Protein AF-A0A4Q0VW02-F1 (afdb_monomer_lite)

Foldseek 3Di:
DDDDDLVPDPVVPADPCVVLPVDVVRLVVLLVVLVVVLVVLLDAQADDALVSLVVLVVSLVVSCVSLVSSQVSLVRLCVSPVPDPVSVVSNVSSVVSVVSSVSSVVNSVVNVVPPDPVRVVVSVPD

Structure (mmCIF, N/CA/C/O backbone):
data_AF-A0A4Q0VW02-F1
#
_entry.id   AF-A0A4Q0VW02-F1
#
loop_
_atom_site.group_PDB
_atom_site.id
_atom_site.type_symbol
_atom_site.label_atom_id
_atom_site.label_alt_id
_atom_site.label_comp_id
_atom_site.label_asym_id
_atom_site.label_entity_id
_atom_site.label_seq_id
_atom_site.pdbx_PDB_ins_code
_atom_site.Cartn_x
_atom_site.Cartn_y
_atom_site.Cartn_z
_atom_site.occupancy
_atom_site.B_iso_or_equiv
_atom_site.auth_seq_id
_atom_site.auth_comp_id
_atom_site.auth_asym_id
_atom_site.auth_atom_id
_atom_site.pdbx_PDB_model_num
ATOM 1 N N . MET A 1 1 ? -37.483 5.711 22.071 1.00 42.34 1 MET A N 1
ATOM 2 C CA . MET A 1 1 ? -36.949 4.552 21.328 1.00 42.34 1 MET A CA 1
ATOM 3 C C . MET A 1 1 ? -35.506 4.386 21.759 1.00 42.34 1 MET A C 1
ATOM 5 O O . MET A 1 1 ? -34.769 5.361 21.671 1.00 42.34 1 MET A O 1
ATOM 9 N N . SER A 1 2 ? -35.149 3.239 22.339 1.00 46.41 2 SER A N 1
ATOM 10 C CA . SER A 1 2 ? -33.792 3.005 22.844 1.00 46.41 2 SER A CA 1
ATOM 11 C C . SER A 1 2 ? -32.834 2.922 21.657 1.00 46.41 2 SER A C 1
ATOM 13 O O . SER A 1 2 ? -33.072 2.147 20.733 1.00 46.41 2 SER A O 1
ATOM 15 N N . LYS A 1 3 ? -31.814 3.778 21.638 1.00 48.75 3 LYS A N 1
ATOM 16 C CA . LYS A 1 3 ? -30.788 3.804 20.596 1.00 48.75 3 LYS A CA 1
ATOM 17 C C . LYS A 1 3 ? -29.873 2.612 20.880 1.00 48.75 3 LYS A C 1
ATOM 19 O O . LYS A 1 3 ? -29.131 2.659 21.853 1.00 48.75 3 LYS A O 1
ATOM 24 N N . ILE A 1 4 ? -30.004 1.535 20.108 1.00 55.59 4 ILE A N 1
ATOM 25 C CA . ILE A 1 4 ? -29.082 0.395 20.173 1.00 55.59 4 ILE A CA 1
ATOM 26 C C . ILE A 1 4 ? -27.685 0.961 19.896 1.00 55.59 4 ILE A C 1
ATOM 28 O O . ILE A 1 4 ? -27.456 1.546 18.835 1.00 55.59 4 ILE A O 1
ATOM 32 N N . THR A 1 5 ? -26.792 0.897 20.881 1.00 57.00 5 THR A N 1
ATOM 33 C CA . THR A 1 5 ? -25.368 1.167 20.670 1.00 57.00 5 THR A CA 1
ATOM 34 C C . THR A 1 5 ? -24.767 -0.039 19.959 1.00 57.00 5 THR A C 1
ATOM 36 O O . THR A 1 5 ? -25.191 -1.172 20.184 1.00 57.00 5 THR A O 1
ATOM 39 N N . ARG A 1 6 ? -23.821 0.200 19.047 1.00 55.72 6 ARG A N 1
ATOM 40 C CA . ARG A 1 6 ? -23.225 -0.839 18.193 1.00 55.72 6 ARG A CA 1
ATOM 41 C C . ARG A 1 6 ? -22.595 -1.997 18.972 1.00 55.72 6 ARG A C 1
ATOM 43 O O . ARG A 1 6 ? -22.568 -3.107 18.462 1.00 55.72 6 ARG A O 1
ATOM 50 N N . ASP A 1 7 ? -22.242 -1.762 20.233 1.00 55.53 7 ASP A N 1
ATOM 51 C CA . ASP A 1 7 ? -21.803 -2.751 21.227 1.00 55.53 7 ASP A CA 1
ATOM 52 C C . ASP A 1 7 ? -22.803 -3.907 21.458 1.00 55.53 7 ASP A C 1
ATOM 54 O O . ASP A 1 7 ? -22.495 -4.861 22.168 1.00 55.53 7 ASP A O 1
ATOM 58 N N . GLN A 1 8 ? -24.020 -3.817 20.908 1.00 55.94 8 GLN A N 1
ATOM 59 C CA . GLN A 1 8 ? -25.066 -4.839 20.994 1.00 55.94 8 GLN A CA 1
ATOM 60 C C . GLN A 1 8 ? -25.239 -5.670 19.711 1.00 55.94 8 GLN A C 1
ATOM 62 O O . GLN A 1 8 ? -26.116 -6.533 19.679 1.00 55.94 8 GLN A O 1
ATOM 67 N N . VAL A 1 9 ? -24.448 -5.424 18.658 1.00 59.41 9 VAL A N 1
ATOM 68 C CA . VAL A 1 9 ? -24.461 -6.254 17.444 1.00 59.41 9 VAL A CA 1
ATOM 69 C C . VAL A 1 9 ? -23.662 -7.534 17.719 1.00 59.41 9 VAL A C 1
ATOM 71 O O . VAL A 1 9 ? -22.508 -7.441 18.143 1.00 59.41 9 VAL A O 1
ATOM 74 N N . PRO A 1 10 ? -24.240 -8.732 17.519 1.00 61.94 10 PRO A N 1
ATOM 75 C CA . PRO A 1 10 ? -23.502 -9.980 17.659 1.00 61.94 10 PRO A CA 1
ATOM 76 C C . PRO A 1 10 ? -22.281 -9.995 16.735 1.00 61.94 10 PRO A C 1
ATOM 78 O O . PRO A 1 10 ? -22.380 -9.598 15.577 1.00 61.94 10 PRO A O 1
ATOM 81 N N . VAL A 1 11 ? -21.147 -10.512 17.213 1.00 62.34 11 VAL A N 1
ATOM 82 C CA . VAL A 1 11 ? -19.927 -10.680 16.395 1.00 62.34 11 VAL A CA 1
ATOM 83 C C . VAL A 1 11 ? -20.216 -11.524 15.142 1.00 62.34 11 VAL A C 1
ATOM 85 O O . VAL A 1 11 ? -19.643 -11.287 14.087 1.00 62.34 11 VAL A O 1
ATOM 88 N N . GLU A 1 12 ? -21.188 -12.436 15.211 1.00 60.94 12 GLU A N 1
ATOM 89 C CA . GLU A 1 12 ? -21.681 -13.216 14.064 1.00 60.94 12 GLU A CA 1
ATOM 90 C C . GLU A 1 12 ? -22.323 -12.374 12.939 1.00 60.94 12 GLU A C 1
ATOM 92 O O . GLU A 1 12 ? -22.418 -12.846 11.809 1.00 60.94 12 GLU A O 1
ATOM 97 N N . GLU A 1 13 ? -22.765 -11.145 13.221 1.00 60.44 13 GLU A N 1
ATOM 98 C CA . GLU A 1 13 ? -23.297 -10.209 12.218 1.00 60.44 13 GLU A CA 1
ATOM 99 C C . GLU A 1 13 ? -22.240 -9.203 11.723 1.00 60.44 13 GLU A C 1
ATOM 101 O O . GLU A 1 13 ? -22.527 -8.364 10.864 1.00 60.44 13 GLU A O 1
ATOM 106 N N . THR A 1 14 ? -21.009 -9.292 12.239 1.00 68.19 14 THR A N 1
ATOM 107 C CA . THR A 1 14 ? -19.859 -8.496 11.790 1.00 68.19 14 THR A CA 1
ATOM 108 C C . THR A 1 14 ? -19.029 -9.236 10.740 1.00 68.19 14 THR A C 1
ATOM 110 O O . THR A 1 14 ? -19.096 -10.458 10.610 1.00 68.19 14 THR A O 1
ATOM 113 N N . TRP A 1 15 ? -18.272 -8.494 9.929 1.00 74.81 15 TRP A N 1
ATOM 114 C CA . TRP A 1 15 ? -17.431 -9.098 8.897 1.00 74.81 15 TRP A CA 1
ATOM 115 C C . TRP A 1 15 ? -16.234 -9.777 9.566 1.00 74.81 15 TRP A C 1
ATOM 117 O O . TRP A 1 15 ? -15.474 -9.120 10.271 1.00 74.81 15 TRP A O 1
ATOM 127 N N . ASP A 1 16 ? -16.011 -11.067 9.307 1.00 84.62 16 ASP A N 1
ATOM 128 C CA . ASP A 1 16 ? -14.768 -11.712 9.732 1.00 84.62 16 ASP A CA 1
ATOM 129 C C . ASP A 1 16 ? -13.604 -11.214 8.865 1.00 84.62 16 ASP A C 1
ATOM 131 O O . ASP A 1 16 ? -13.416 -11.634 7.719 1.00 84.62 16 ASP A O 1
ATOM 135 N N . LEU A 1 17 ? -12.836 -10.272 9.414 1.00 89.88 17 LEU A N 1
ATOM 136 C CA . LEU A 1 17 ? -11.671 -9.683 8.758 1.00 89.88 17 LEU A CA 1
ATOM 137 C C . LEU A 1 17 ? -10.358 -10.392 9.110 1.00 89.88 17 LEU A C 1
ATOM 139 O O . LEU A 1 17 ? -9.319 -10.025 8.553 1.00 89.88 17 LEU A O 1
ATOM 143 N N . THR A 1 18 ? -10.392 -11.432 9.954 1.00 89.31 18 THR A N 1
ATOM 144 C CA . THR A 1 18 ? -9.201 -12.213 10.325 1.00 89.31 18 THR A CA 1
ATOM 145 C C . THR A 1 18 ? -8.466 -12.844 9.134 1.00 89.31 18 THR A C 1
ATOM 147 O O . THR A 1 18 ? -7.232 -12.893 9.175 1.00 89.31 18 THR A O 1
ATOM 150 N N . PRO A 1 19 ? -9.127 -13.219 8.011 1.00 92.75 19 PRO A N 1
ATOM 151 C CA . PRO A 1 19 ? -8.419 -13.661 6.808 1.00 92.75 19 PRO A CA 1
ATOM 152 C C . PRO A 1 19 ? -7.595 -12.553 6.135 1.00 92.75 19 PRO A C 1
ATOM 154 O O . PRO A 1 19 ? -6.674 -12.846 5.371 1.00 92.75 19 PRO A O 1
ATOM 157 N N . ILE A 1 20 ? -7.922 -11.279 6.384 1.00 94.06 20 ILE A N 1
ATOM 158 C CA . ILE A 1 20 ? -7.185 -10.127 5.856 1.00 94.06 20 ILE A CA 1
ATOM 159 C C . ILE A 1 20 ? -6.086 -9.722 6.835 1.00 94.06 20 ILE A C 1
ATOM 161 O O . ILE A 1 20 ? -4.938 -9.612 6.416 1.00 94.06 20 ILE A O 1
ATOM 165 N N . PHE A 1 21 ? -6.390 -9.533 8.117 1.00 96.38 21 PHE A N 1
ATOM 166 C CA . PHE A 1 21 ? -5.401 -9.337 9.180 1.00 96.38 21 PHE A CA 1
ATOM 167 C C . PHE A 1 21 ? -5.919 -9.940 10.478 1.00 96.38 21 PHE A C 1
ATOM 169 O O . PHE A 1 21 ? -7.067 -9.722 10.838 1.00 96.38 21 PHE A O 1
ATOM 176 N N . GLU A 1 22 ? -5.048 -10.642 11.204 1.00 94.81 22 GLU A N 1
ATOM 177 C CA . GLU A 1 22 ? -5.393 -11.270 12.487 1.00 94.81 22 GLU A CA 1
ATOM 178 C C . GLU A 1 22 ? -5.803 -10.247 13.560 1.00 94.81 22 GLU A C 1
ATOM 180 O O . GLU A 1 22 ? -6.543 -10.588 14.479 1.00 94.81 22 GLU A O 1
ATOM 185 N N . SER A 1 23 ? -5.316 -9.005 13.455 1.00 95.25 23 SER A N 1
ATOM 186 C CA . SER A 1 23 ? -5.660 -7.907 14.358 1.00 95.25 23 SER A CA 1
ATOM 187 C C . SER A 1 23 ? -5.350 -6.531 13.759 1.00 95.25 23 SER A C 1
ATOM 189 O O . SER A 1 23 ? -4.623 -6.412 12.764 1.00 95.25 23 SER A O 1
ATOM 191 N N . ASP A 1 24 ? -5.834 -5.478 14.420 1.00 96.12 24 ASP A N 1
ATOM 192 C CA . ASP A 1 24 ? -5.520 -4.088 14.072 1.00 96.12 24 ASP A CA 1
ATOM 193 C C . ASP A 1 24 ? -4.015 -3.783 14.227 1.00 96.12 24 ASP A C 1
ATOM 195 O O . ASP A 1 24 ? -3.451 -3.013 13.452 1.00 96.12 24 ASP A O 1
ATOM 199 N N . GLU A 1 25 ? -3.300 -4.444 15.146 1.00 97.62 25 GLU A N 1
ATOM 200 C CA . GLU A 1 25 ? -1.838 -4.329 15.258 1.00 97.62 25 GLU A CA 1
ATOM 201 C C . GLU A 1 25 ? -1.101 -4.992 14.087 1.00 97.62 25 GLU A C 1
ATOM 203 O O . GLU A 1 25 ? -0.024 -4.537 13.687 1.00 97.62 25 GLU A O 1
ATOM 208 N N . ALA A 1 26 ? -1.642 -6.083 13.535 1.00 98.12 26 ALA A N 1
ATOM 209 C CA . ALA A 1 26 ? -1.090 -6.699 12.331 1.00 98.12 26 ALA A CA 1
ATOM 210 C C . ALA A 1 26 ? -1.288 -5.783 11.113 1.00 98.12 26 ALA A C 1
ATOM 212 O O . ALA A 1 26 ? -0.365 -5.624 10.306 1.00 98.12 26 ALA A O 1
ATOM 213 N N . TRP A 1 27 ? -2.450 -5.130 11.026 1.00 98.38 27 TRP A N 1
ATOM 214 C CA . TRP A 1 27 ? -2.703 -4.082 10.041 1.00 98.38 27 TRP A CA 1
ATOM 215 C C . TRP A 1 27 ? -1.726 -2.909 10.200 1.00 98.38 27 TRP A C 1
ATOM 217 O O . TRP A 1 27 ? -1.112 -2.495 9.217 1.00 98.38 27 TRP A O 1
ATOM 227 N N . GLU A 1 28 ? -1.497 -2.433 11.427 1.00 98.38 28 GLU A N 1
ATOM 228 C CA . GLU A 1 28 ? -0.593 -1.311 11.716 1.00 98.38 28 GLU A CA 1
ATOM 229 C C . GLU A 1 28 ? 0.836 -1.584 11.237 1.00 98.38 28 GLU A C 1
ATOM 231 O O . GLU A 1 28 ? 1.461 -0.749 10.581 1.00 98.38 28 GLU A O 1
ATOM 236 N N . LYS A 1 29 ? 1.350 -2.790 11.501 1.00 98.44 29 LYS A N 1
ATOM 237 C CA . LYS A 1 29 ? 2.671 -3.212 11.013 1.00 98.44 29 LYS A CA 1
ATOM 238 C C . LYS A 1 29 ? 2.739 -3.197 9.489 1.00 98.44 29 LYS A C 1
ATOM 240 O O . LYS A 1 29 ? 3.746 -2.761 8.932 1.00 98.44 29 LYS A O 1
ATOM 245 N N . SER A 1 30 ? 1.683 -3.659 8.817 1.00 98.19 30 SER A N 1
ATOM 246 C CA . SER A 1 30 ? 1.617 -3.631 7.356 1.00 98.19 30 SER A CA 1
ATOM 247 C C . SER A 1 30 ? 1.555 -2.205 6.818 1.00 98.19 30 SER A C 1
ATOM 249 O O . SER A 1 30 ? 2.257 -1.907 5.855 1.00 98.19 30 SER A O 1
ATOM 251 N N . TYR A 1 31 ? 0.779 -1.321 7.448 1.00 98.62 31 TYR A N 1
ATOM 252 C CA . TYR A 1 31 ? 0.730 0.091 7.084 1.00 98.62 31 TYR A CA 1
ATOM 253 C C . TYR A 1 31 ? 2.118 0.734 7.173 1.00 98.62 31 TYR A C 1
ATOM 255 O O . TYR A 1 31 ? 2.566 1.336 6.202 1.00 98.62 31 TYR A O 1
ATOM 263 N N . LEU A 1 32 ? 2.816 0.579 8.303 1.00 98.56 32 LEU A N 1
ATOM 264 C CA . LEU A 1 32 ? 4.127 1.203 8.518 1.00 98.56 32 LEU A CA 1
ATOM 265 C C . LEU A 1 32 ? 5.189 0.660 7.553 1.00 98.56 32 LEU A C 1
ATOM 267 O O . LEU A 1 32 ? 6.028 1.414 7.064 1.00 98.56 32 LEU A O 1
ATOM 271 N N . ALA A 1 33 ? 5.142 -0.641 7.251 1.00 98.38 33 ALA A N 1
ATOM 272 C CA . ALA A 1 33 ? 6.024 -1.243 6.258 1.00 98.38 33 ALA A CA 1
ATOM 273 C C . ALA A 1 33 ? 5.771 -0.668 4.855 1.00 98.38 33 ALA A C 1
ATOM 275 O O . ALA A 1 33 ? 6.722 -0.272 4.186 1.00 98.38 33 ALA A O 1
ATOM 276 N N . LEU A 1 34 ? 4.503 -0.565 4.443 1.00 98.44 34 LEU A N 1
ATOM 277 C CA . LEU A 1 34 ? 4.130 -0.012 3.138 1.00 98.44 34 LEU A CA 1
ATOM 278 C C . LEU A 1 34 ? 4.429 1.479 3.034 1.00 98.44 34 LEU A C 1
ATOM 280 O O . LEU A 1 34 ? 4.821 1.952 1.975 1.00 98.44 34 LEU A O 1
ATOM 284 N N . GLU A 1 35 ? 4.253 2.225 4.119 1.00 98.00 35 GLU A N 1
ATOM 285 C CA . GLU A 1 35 ? 4.601 3.638 4.165 1.00 98.00 35 GLU A CA 1
ATOM 286 C C . GLU A 1 35 ? 6.088 3.850 3.871 1.00 98.00 35 GLU A C 1
ATOM 288 O O . GLU A 1 35 ? 6.428 4.679 3.026 1.00 98.00 35 GLU A O 1
ATOM 293 N N . LYS A 1 36 ? 6.952 3.059 4.513 1.00 97.88 36 LYS A N 1
ATOM 294 C CA . LYS A 1 36 ? 8.394 3.092 4.279 1.00 97.88 36 LYS A CA 1
ATOM 295 C C . LYS A 1 36 ? 8.761 2.620 2.868 1.00 97.88 36 LYS A C 1
ATOM 297 O O . LYS A 1 36 ? 9.556 3.270 2.199 1.00 97.88 36 LYS A O 1
ATOM 302 N N . GLU A 1 37 ? 8.177 1.516 2.406 1.00 97.31 37 GLU A N 1
ATOM 303 C CA . GLU A 1 37 ? 8.415 0.984 1.057 1.00 97.31 37 GLU A CA 1
ATOM 304 C C . GLU A 1 37 ? 8.041 2.013 -0.020 1.00 97.31 37 GLU A C 1
ATOM 306 O O . GLU A 1 37 ? 8.800 2.244 -0.955 1.00 97.31 37 GLU A O 1
ATOM 311 N N . LEU A 1 38 ? 6.903 2.697 0.130 1.00 97.12 38 LEU A N 1
ATOM 312 C CA . LEU A 1 38 ? 6.476 3.740 -0.802 1.00 97.12 38 LEU A CA 1
ATOM 313 C C . LEU A 1 38 ? 7.431 4.936 -0.831 1.00 97.12 38 LEU A C 1
ATOM 315 O O . LEU A 1 38 ? 7.650 5.487 -1.905 1.00 97.12 38 LEU A O 1
ATOM 319 N N . GLU A 1 39 ? 8.002 5.322 0.310 1.00 95.75 39 GLU A N 1
ATOM 320 C CA . GLU A 1 39 ? 9.017 6.381 0.377 1.00 95.75 39 GLU A CA 1
ATOM 321 C C . GLU A 1 39 ? 10.308 5.972 -0.341 1.00 95.75 39 GLU A C 1
ATOM 323 O O . GLU A 1 39 ? 10.878 6.761 -1.092 1.00 95.75 39 GLU A O 1
ATOM 328 N N . GLU A 1 40 ? 10.744 4.722 -0.177 1.00 94.56 40 GLU A N 1
ATOM 329 C CA . GLU A 1 40 ? 11.917 4.184 -0.876 1.00 94.56 40 GLU A CA 1
ATOM 330 C C . GLU A 1 40 ? 11.682 4.073 -2.392 1.00 94.56 40 GLU A C 1
ATOM 332 O O . GLU A 1 40 ? 12.602 4.277 -3.185 1.00 94.56 40 GLU A O 1
ATOM 337 N N . LEU A 1 41 ? 10.444 3.802 -2.813 1.00 94.38 41 LEU A N 1
ATOM 338 C CA . LEU A 1 41 ? 10.046 3.675 -4.217 1.00 94.38 41 LEU A CA 1
ATOM 339 C C . LEU A 1 41 ? 9.672 5.005 -4.895 1.00 94.38 41 LEU A C 1
ATOM 341 O O . LEU A 1 41 ? 9.450 5.020 -6.109 1.00 94.38 41 LEU A O 1
ATOM 345 N N . GLU A 1 42 ? 9.615 6.124 -4.167 1.00 92.62 42 GLU A N 1
ATOM 346 C CA . GLU A 1 42 ? 9.298 7.450 -4.721 1.00 92.62 42 GLU A CA 1
ATOM 347 C C . GLU A 1 42 ? 10.519 8.083 -5.417 1.00 92.62 42 GLU A C 1
ATOM 349 O O . GLU A 1 42 ? 11.005 9.155 -5.065 1.00 92.62 42 GLU A O 1
ATOM 354 N N . HIS A 1 43 ? 11.028 7.405 -6.443 1.00 90.25 43 HIS A N 1
ATOM 355 C CA . HIS A 1 43 ? 12.131 7.867 -7.281 1.00 90.25 43 HIS A CA 1
ATOM 356 C C . HIS A 1 43 ? 11.859 7.578 -8.762 1.00 90.25 43 HIS A C 1
ATOM 358 O O . HIS A 1 43 ? 10.907 6.879 -9.125 1.00 90.25 43 HIS A O 1
ATOM 364 N N . GLU A 1 44 ? 12.672 8.166 -9.638 1.00 88.94 44 GLU A N 1
ATOM 365 C CA . GLU A 1 44 ? 12.605 7.904 -11.075 1.00 88.94 44 GLU A CA 1
ATOM 366 C C . GLU A 1 44 ? 13.032 6.461 -11.378 1.00 88.94 44 GLU A C 1
ATOM 368 O O . GLU A 1 44 ? 14.096 6.016 -10.952 1.00 88.94 44 GLU A O 1
ATOM 373 N N . VAL A 1 45 ? 12.208 5.732 -12.134 1.00 92.81 45 VAL A N 1
ATOM 374 C CA . VAL A 1 45 ? 12.464 4.333 -12.496 1.00 92.81 45 VAL A CA 1
ATOM 375 C C . VAL A 1 45 ? 13.174 4.276 -13.849 1.00 92.81 45 VAL A C 1
ATOM 377 O O . VAL A 1 45 ? 12.679 4.807 -14.842 1.00 92.81 45 VAL A O 1
ATOM 380 N N . VAL A 1 46 ? 14.318 3.592 -13.909 1.00 89.75 46 VAL A N 1
ATOM 381 C CA . VAL A 1 46 ? 15.113 3.430 -15.137 1.00 89.75 46 VAL A CA 1
ATOM 382 C C . VAL A 1 46 ? 15.076 1.972 -15.584 1.00 89.75 46 VAL A C 1
ATOM 384 O O . VAL A 1 46 ? 15.489 1.084 -14.847 1.00 89.75 46 VAL A O 1
ATOM 387 N N . LEU A 1 47 ? 14.608 1.724 -16.811 1.00 92.44 47 LEU A N 1
ATOM 388 C CA . LEU A 1 47 ? 14.462 0.378 -17.376 1.00 92.44 47 LEU A CA 1
ATOM 389 C C . LEU A 1 47 ? 15.361 0.220 -18.605 1.00 92.44 47 LEU A C 1
ATOM 391 O O . LEU A 1 47 ? 15.080 0.758 -19.679 1.00 92.44 47 LEU A O 1
ATOM 395 N N . SER A 1 48 ? 16.459 -0.521 -18.465 1.00 88.31 48 SER A N 1
ATOM 396 C CA . SER A 1 48 ? 17.478 -0.656 -19.514 1.00 88.31 48 SER A CA 1
ATOM 397 C C . SER A 1 48 ? 17.469 -2.027 -20.199 1.00 88.31 48 SER A C 1
ATOM 399 O O . SER A 1 48 ? 17.830 -2.126 -21.384 1.00 88.31 48 SER A O 1
ATOM 401 N N . SER A 1 49 ? 16.993 -3.051 -19.485 1.00 89.00 49 SER A N 1
ATOM 402 C CA . SER A 1 49 ? 17.042 -4.467 -19.857 1.00 89.00 49 SER A CA 1
ATOM 403 C C . SER A 1 49 ? 15.690 -5.186 -19.676 1.00 89.00 49 SER A C 1
ATOM 405 O O . SER A 1 49 ? 14.740 -4.626 -19.132 1.00 89.00 49 SER A O 1
ATOM 407 N N . ALA A 1 50 ? 15.586 -6.436 -20.147 1.00 89.31 50 ALA A N 1
ATOM 408 C CA . ALA A 1 50 ? 14.398 -7.273 -19.940 1.00 89.31 50 ALA A CA 1
ATOM 409 C C . ALA A 1 50 ? 14.186 -7.622 -18.459 1.00 89.31 50 ALA A C 1
ATOM 411 O O . ALA A 1 50 ? 13.048 -7.669 -17.992 1.0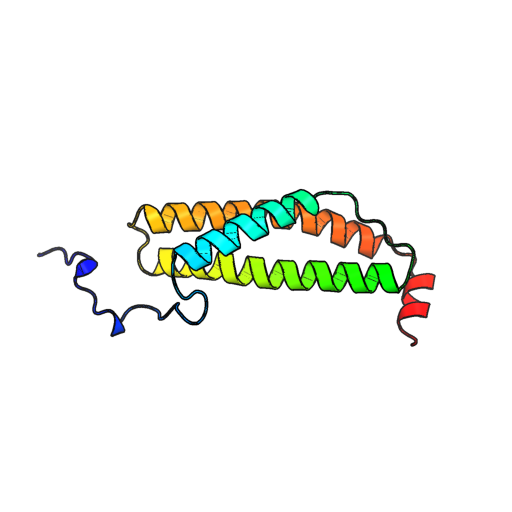0 89.31 50 ALA A O 1
ATOM 412 N N . SER A 1 51 ? 15.281 -7.862 -17.727 1.00 91.00 51 SER A N 1
ATOM 413 C CA . SER A 1 51 ? 15.233 -8.168 -16.299 1.00 91.00 51 SER A CA 1
ATOM 414 C C . SER A 1 51 ? 14.743 -6.973 -15.493 1.00 91.00 51 SER A C 1
ATOM 416 O O . SER A 1 51 ? 13.881 -7.169 -14.646 1.00 91.00 51 SER A O 1
ATOM 418 N N . ASP A 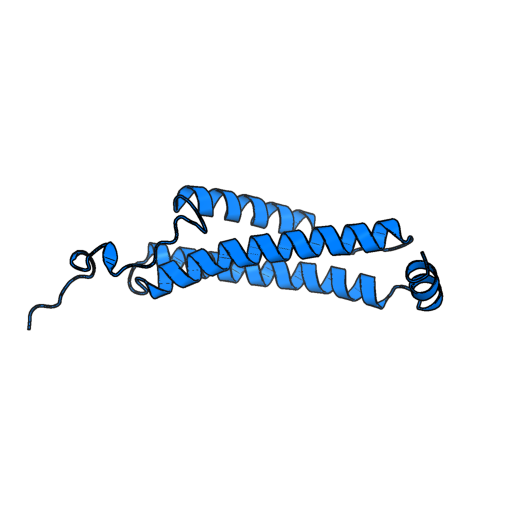1 52 ? 15.188 -5.753 -15.820 1.00 92.44 52 ASP A N 1
ATOM 419 C CA . ASP A 1 52 ? 14.746 -4.532 -15.126 1.00 92.44 52 ASP A CA 1
ATOM 420 C C . ASP A 1 52 ? 13.229 -4.354 -15.273 1.00 92.44 52 ASP A C 1
ATOM 422 O O . ASP A 1 52 ? 12.527 -4.053 -14.312 1.00 92.44 52 ASP A O 1
ATOM 426 N N . VAL A 1 53 ? 12.702 -4.577 -16.485 1.00 92.25 53 VAL A N 1
ATOM 427 C CA . VAL A 1 53 ? 11.262 -4.479 -16.767 1.00 92.25 53 VAL A CA 1
ATOM 428 C C . VAL A 1 53 ? 10.477 -5.519 -15.970 1.00 92.25 53 VAL A C 1
ATOM 430 O O . VAL A 1 53 ? 9.453 -5.192 -15.372 1.00 92.25 53 VAL A O 1
ATOM 433 N N . LEU A 1 54 ? 10.941 -6.770 -15.955 1.00 92.19 54 LEU A N 1
ATOM 434 C CA . LEU A 1 54 ? 10.277 -7.844 -15.221 1.00 92.19 54 LEU A CA 1
ATOM 435 C C . LEU A 1 54 ? 10.289 -7.590 -13.709 1.00 92.19 54 LEU A C 1
ATOM 437 O O . LEU A 1 54 ? 9.276 -7.808 -13.047 1.00 92.19 54 LEU A O 1
ATOM 441 N N . GLU A 1 55 ? 11.419 -7.140 -13.171 1.00 93.00 55 GLU A N 1
ATOM 442 C CA . GLU A 1 55 ? 11.561 -6.795 -11.759 1.00 93.00 55 GLU A CA 1
ATOM 443 C C . GLU A 1 55 ? 10.650 -5.626 -11.387 1.00 93.00 55 GLU A C 1
ATOM 445 O O . GLU A 1 55 ? 9.870 -5.751 -10.449 1.00 93.00 55 GLU A O 1
ATOM 450 N N . ALA A 1 56 ? 10.639 -4.552 -12.180 1.00 93.38 56 ALA A N 1
ATOM 451 C CA . ALA A 1 56 ? 9.763 -3.411 -11.941 1.00 93.38 56 ALA A CA 1
ATOM 452 C C . ALA A 1 56 ? 8.275 -3.803 -11.940 1.00 93.38 56 ALA A C 1
ATOM 454 O O . ALA A 1 56 ? 7.525 -3.373 -11.066 1.00 93.38 56 ALA A O 1
ATOM 455 N N . ILE A 1 57 ? 7.840 -4.658 -12.875 1.00 93.06 57 ILE A N 1
ATOM 456 C CA . ILE A 1 57 ? 6.457 -5.162 -12.897 1.00 93.06 57 ILE A CA 1
ATOM 457 C C . ILE A 1 57 ? 6.155 -5.973 -11.635 1.00 93.06 57 ILE A C 1
ATOM 459 O O . ILE A 1 57 ? 5.113 -5.762 -11.024 1.00 93.06 57 ILE A O 1
ATOM 463 N N . ARG A 1 58 ? 7.052 -6.878 -11.229 1.00 94.94 58 ARG A N 1
ATOM 464 C CA . ARG A 1 58 ? 6.857 -7.721 -10.039 1.00 94.94 58 ARG A CA 1
ATOM 465 C C . ARG A 1 58 ? 6.796 -6.902 -8.756 1.00 94.94 58 ARG A C 1
ATOM 467 O O . ARG A 1 58 ? 5.892 -7.115 -7.955 1.00 94.94 58 ARG A O 1
ATOM 474 N N . THR A 1 59 ? 7.726 -5.967 -8.582 1.00 94.06 59 THR A N 1
ATOM 475 C CA . THR A 1 59 ? 7.756 -5.059 -7.430 1.00 94.06 59 THR A CA 1
ATOM 476 C C . THR A 1 59 ? 6.465 -4.257 -7.357 1.00 94.06 59 THR A C 1
ATOM 478 O O . THR A 1 59 ? 5.811 -4.221 -6.317 1.00 94.06 59 THR A O 1
ATOM 481 N N . PHE A 1 60 ? 6.042 -3.674 -8.479 1.00 94.75 60 PHE A N 1
ATOM 482 C CA . PHE A 1 60 ? 4.834 -2.864 -8.510 1.00 94.75 60 PHE A CA 1
ATOM 483 C C . PHE A 1 60 ? 3.552 -3.684 -8.289 1.00 94.75 60 PHE A C 1
ATOM 485 O O . PHE A 1 60 ? 2.663 -3.238 -7.568 1.00 94.75 60 PHE A O 1
ATOM 492 N N . ASP A 1 61 ? 3.455 -4.890 -8.852 1.00 95.44 61 ASP A N 1
ATOM 493 C CA . ASP A 1 61 ? 2.312 -5.787 -8.643 1.00 95.44 61 ASP A CA 1
ATOM 494 C C . ASP A 1 61 ? 2.194 -6.212 -7.172 1.00 95.44 61 ASP A C 1
ATOM 496 O O . ASP A 1 61 ? 1.134 -6.080 -6.556 1.00 95.44 61 ASP A O 1
ATOM 500 N N . GLN A 1 62 ? 3.311 -6.616 -6.560 1.00 96.56 62 GLN A N 1
ATOM 501 C CA . GLN A 1 62 ? 3.347 -6.995 -5.149 1.00 96.56 62 GLN A CA 1
ATOM 502 C C . GLN A 1 62 ? 2.975 -5.826 -4.224 1.00 96.56 62 GLN A C 1
ATOM 504 O O . GLN A 1 62 ? 2.210 -6.012 -3.270 1.00 96.56 62 GLN A O 1
ATOM 509 N N . LEU A 1 63 ? 3.462 -4.619 -4.528 1.00 96.75 63 LEU A N 1
ATOM 510 C CA . LEU A 1 63 ? 3.089 -3.394 -3.825 1.00 96.75 63 LEU A CA 1
ATOM 511 C C . LEU A 1 63 ? 1.574 -3.149 -3.906 1.00 96.75 63 LEU A C 1
ATOM 513 O O . LEU A 1 63 ? 0.933 -2.906 -2.882 1.00 96.75 63 LEU A O 1
ATOM 517 N N . LEU A 1 64 ? 0.975 -3.248 -5.100 1.00 96.44 64 LEU A N 1
ATOM 518 C CA . LEU A 1 64 ? -0.465 -3.042 -5.288 1.00 96.44 64 LEU A CA 1
ATOM 519 C C . LEU A 1 64 ? -1.311 -4.064 -4.524 1.00 96.44 64 LEU A C 1
ATOM 521 O O . LEU A 1 64 ? -2.329 -3.685 -3.938 1.00 96.44 64 LEU A O 1
ATOM 525 N N . VAL A 1 65 ? -0.893 -5.332 -4.491 1.00 97.19 65 VAL A N 1
ATOM 526 C CA . VAL A 1 65 ? -1.554 -6.377 -3.693 1.00 97.19 65 VAL A CA 1
ATOM 527 C C . VAL A 1 65 ? -1.549 -6.001 -2.211 1.00 97.19 65 VAL A C 1
ATOM 529 O O . VAL A 1 65 ? -2.597 -6.035 -1.559 1.00 97.19 65 VAL A O 1
ATOM 532 N N . ASN A 1 66 ? -0.397 -5.587 -1.683 1.00 97.81 66 ASN A N 1
ATOM 533 C CA . ASN A 1 66 ? -0.256 -5.247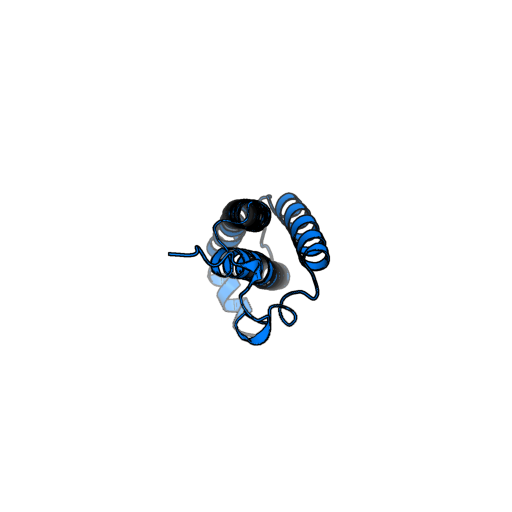 -0.270 1.00 97.81 66 ASN A CA 1
ATOM 534 C C . ASN A 1 66 ? -1.050 -3.982 0.097 1.00 97.81 66 ASN A C 1
ATOM 536 O O . ASN A 1 66 ? -1.816 -3.996 1.060 1.00 97.81 66 ASN A O 1
ATOM 540 N N . VAL A 1 67 ? -0.954 -2.915 -0.704 1.00 98.25 67 VAL A N 1
ATOM 541 C CA . VAL A 1 67 ? -1.748 -1.689 -0.505 1.00 98.25 67 VAL A CA 1
ATOM 542 C C . VAL A 1 67 ? -3.244 -1.980 -0.613 1.00 98.25 67 VAL A C 1
ATOM 544 O O . VAL A 1 67 ? -4.028 -1.447 0.175 1.00 98.25 67 VAL A O 1
ATOM 547 N N . GLY A 1 68 ? -3.652 -2.839 -1.551 1.00 97.62 68 GLY A N 1
ATOM 548 C CA . GLY A 1 68 ? -5.035 -3.279 -1.712 1.00 97.62 68 GLY A CA 1
ATOM 549 C C . GLY A 1 68 ? -5.564 -3.988 -0.468 1.00 97.62 68 GLY A C 1
ATOM 550 O O . GLY A 1 68 ? -6.625 -3.619 0.039 1.00 97.62 68 GLY A O 1
ATOM 551 N N . ARG A 1 69 ? -4.801 -4.945 0.072 1.00 97.75 69 ARG A N 1
ATOM 552 C CA . ARG A 1 69 ? -5.123 -5.666 1.315 1.00 97.75 69 ARG A CA 1
ATOM 553 C C . ARG A 1 69 ? -5.267 -4.708 2.505 1.00 97.75 69 ARG A C 1
ATOM 555 O O . ARG A 1 69 ? -6.306 -4.707 3.163 1.00 97.75 69 ARG A O 1
ATOM 562 N N . THR A 1 70 ? -4.274 -3.846 2.730 1.00 98.25 70 THR A N 1
ATOM 563 C CA . THR A 1 70 ? -4.246 -2.866 3.834 1.00 98.25 70 THR A CA 1
ATOM 564 C C . THR A 1 70 ? -5.367 -1.838 3.724 1.00 98.25 70 THR A C 1
ATOM 566 O O . THR A 1 70 ? -6.033 -1.535 4.714 1.00 98.25 70 THR A O 1
ATOM 569 N N . SER A 1 71 ? -5.650 -1.347 2.518 1.00 97.88 71 SER A N 1
ATOM 570 C CA . SER A 1 71 ? -6.735 -0.384 2.302 1.00 97.88 71 SER A CA 1
ATOM 571 C C . SER A 1 71 ? -8.118 -1.014 2.470 1.00 97.88 71 SER A C 1
ATOM 573 O O . SER A 1 71 ? -9.016 -0.378 3.018 1.00 97.88 71 SER A O 1
ATOM 575 N N . SER A 1 72 ? -8.295 -2.259 2.017 1.00 96.25 72 SER A N 1
ATOM 576 C CA . SER A 1 72 ? -9.581 -2.961 2.109 1.00 96.25 72 SER A CA 1
ATOM 577 C C . SER A 1 72 ? -9.964 -3.237 3.558 1.00 96.25 72 SER A C 1
ATOM 57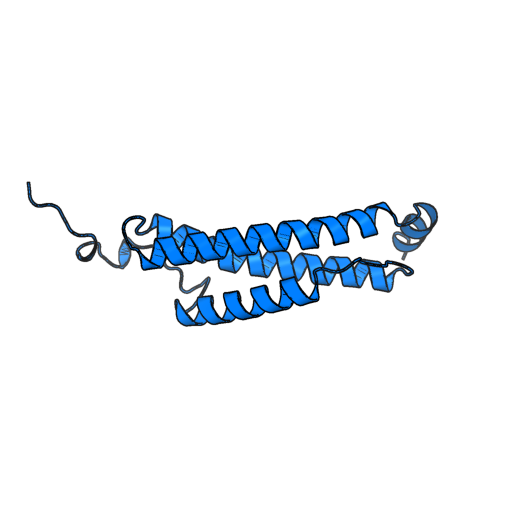9 O O . SER A 1 72 ? -11.103 -2.987 3.934 1.00 96.25 72 SER A O 1
ATOM 581 N N . TYR A 1 73 ? -9.009 -3.661 4.393 1.00 97.25 73 TYR A N 1
ATOM 582 C CA . TYR A 1 73 ? -9.245 -3.849 5.828 1.00 97.25 73 TYR A CA 1
ATOM 583 C C . TYR A 1 73 ? -9.782 -2.571 6.494 1.00 97.25 73 TYR A C 1
ATOM 585 O O . TYR A 1 73 ? -10.812 -2.603 7.164 1.00 97.25 73 TYR A O 1
ATOM 593 N N . ALA A 1 74 ? -9.151 -1.422 6.225 1.00 97.25 74 ALA A N 1
ATOM 594 C CA . ALA A 1 74 ? -9.590 -0.128 6.750 1.00 97.25 74 ALA A CA 1
ATOM 595 C C . ALA A 1 74 ? -10.966 0.308 6.255 1.00 97.25 74 ALA A C 1
ATOM 597 O O . ALA A 1 74 ? -11.771 0.820 7.034 1.00 97.25 74 ALA A O 1
ATOM 598 N N . LEU A 1 75 ? -11.266 0.056 4.982 1.00 96.19 75 LEU A N 1
ATOM 599 C CA . LEU A 1 75 ? -12.589 0.316 4.432 1.00 96.19 75 LEU A CA 1
ATOM 600 C C . LEU A 1 75 ? -13.665 -0.550 5.100 1.00 96.19 75 LEU A C 1
ATOM 602 O O . LEU A 1 75 ? -14.746 -0.043 5.402 1.00 96.19 75 LEU A O 1
ATOM 606 N N . TYR A 1 76 ? -13.386 -1.833 5.336 1.00 94.56 76 TYR A N 1
ATOM 607 C CA . TYR A 1 76 ? -14.348 -2.739 5.959 1.00 94.56 76 TYR A CA 1
ATOM 608 C C . TYR A 1 76 ? -14.579 -2.411 7.429 1.00 94.56 76 TYR A C 1
ATOM 610 O O . TYR A 1 76 ? -15.735 -2.333 7.827 1.00 94.56 76 TYR A O 1
ATOM 618 N N . LYS A 1 77 ? -13.533 -2.092 8.201 1.00 93.75 77 LYS A N 1
ATOM 619 C CA . LYS A 1 77 ? -13.686 -1.595 9.578 1.00 93.75 77 LYS A CA 1
ATOM 620 C C . LYS A 1 77 ? -14.517 -0.312 9.639 1.00 93.75 77 LYS A C 1
ATOM 622 O O . LYS A 1 77 ? -15.448 -0.208 10.429 1.00 93.75 77 LYS A O 1
ATOM 627 N N . PHE A 1 78 ? -14.269 0.641 8.743 1.00 94.50 78 PHE A N 1
ATOM 628 C CA . PHE A 1 78 ? -15.106 1.841 8.651 1.00 94.50 78 PHE A CA 1
ATOM 629 C C . PHE A 1 78 ? -16.552 1.540 8.225 1.00 94.50 78 PHE A C 1
ATOM 631 O O . PHE A 1 78 ? -17.483 2.189 8.691 1.00 94.50 78 PHE A O 1
ATOM 638 N N . SER A 1 79 ? -16.768 0.556 7.353 1.00 91.94 79 SER A N 1
ATOM 639 C CA . SER A 1 79 ? -18.120 0.142 6.954 1.00 91.94 79 SER A CA 1
ATOM 640 C C . SER A 1 79 ? -18.854 -0.576 8.094 1.00 91.94 79 SER A C 1
ATOM 642 O O . SER A 1 79 ? -20.061 -0.396 8.265 1.00 91.94 79 SER A O 1
ATOM 644 N N . GLU A 1 80 ? -18.115 -1.344 8.897 1.00 89.19 80 GLU A N 1
ATOM 645 C CA . GLU A 1 80 ? -18.583 -2.011 10.110 1.00 89.19 80 GLU A CA 1
ATOM 646 C C . GLU A 1 80 ? -18.991 -1.014 11.186 1.00 89.19 80 GLU A C 1
ATOM 648 O O . GLU A 1 80 ? -20.046 -1.229 11.772 1.00 89.19 80 GLU A O 1
ATOM 653 N N . ASP A 1 81 ? -18.220 0.059 11.418 1.00 89.06 81 ASP A N 1
ATOM 654 C CA . ASP A 1 81 ? -18.631 1.224 12.208 1.00 89.06 81 ASP A CA 1
ATOM 655 C C . ASP A 1 81 ? -17.956 2.534 11.797 1.00 89.06 81 ASP A C 1
ATOM 657 O O . ASP A 1 81 ? -16.851 2.855 12.232 1.00 89.06 81 ASP A O 1
ATOM 661 N N . GLY A 1 82 ? -18.677 3.347 11.024 1.00 89.62 82 GLY A N 1
ATOM 662 C CA . GLY A 1 82 ? -18.202 4.659 10.590 1.00 89.62 82 GLY A CA 1
ATOM 663 C C . GLY A 1 82 ? -18.308 5.761 11.646 1.00 89.62 82 GLY A C 1
ATOM 664 O O . GLY A 1 82 ? -17.857 6.876 11.389 1.00 89.62 82 GLY A O 1
ATOM 665 N N . THR A 1 83 ? -18.917 5.497 12.808 1.00 91.81 83 THR A N 1
ATOM 666 C CA . THR A 1 83 ? -18.960 6.443 13.938 1.00 91.81 83 THR A CA 1
ATOM 667 C C . THR A 1 83 ? -17.802 6.256 14.917 1.00 91.81 83 THR A C 1
ATOM 669 O O . THR A 1 83 ? -17.564 7.140 15.738 1.00 91.81 83 THR A O 1
ATOM 672 N N . ASP A 1 84 ? -17.058 5.156 14.786 1.00 93.19 84 ASP A N 1
ATOM 673 C CA . ASP A 1 84 ? -15.858 4.877 15.565 1.00 93.19 84 ASP A CA 1
ATOM 674 C C . ASP A 1 84 ? -14.663 5.707 15.055 1.00 93.19 84 ASP A C 1
ATOM 676 O O . ASP A 1 84 ? -14.287 5.673 13.877 1.00 93.19 84 ASP A O 1
ATOM 680 N N . THR A 1 85 ? -14.053 6.474 15.961 1.00 96.06 85 THR A N 1
ATOM 681 C CA . THR A 1 85 ? -12.928 7.371 15.656 1.00 96.06 85 THR A CA 1
ATOM 682 C C . THR A 1 85 ? -11.666 6.618 15.216 1.00 96.06 85 THR A C 1
ATOM 684 O O . THR A 1 85 ? -10.898 7.123 14.391 1.00 96.06 85 THR A O 1
ATOM 687 N N . SER A 1 86 ? -11.434 5.412 15.736 1.00 95.81 86 SER A N 1
ATOM 688 C CA . SER A 1 86 ? -10.296 4.566 15.359 1.00 95.81 86 SER A CA 1
ATOM 689 C C . SER A 1 86 ? -10.464 4.077 13.922 1.00 95.81 86 SER A C 1
ATOM 691 O O . SER A 1 86 ? -9.549 4.239 13.114 1.00 95.81 86 SER A O 1
ATOM 693 N N . ASN A 1 87 ? -11.660 3.608 13.555 1.00 95.31 87 ASN A N 1
ATOM 694 C CA . ASN A 1 87 ? -11.984 3.197 12.186 1.00 95.31 87 ASN A CA 1
ATOM 695 C C . ASN A 1 87 ? -11.873 4.364 11.191 1.00 95.31 87 ASN A C 1
ATOM 697 O O . ASN A 1 87 ? -11.322 4.205 10.099 1.00 95.31 87 ASN A O 1
ATOM 701 N N . GLN A 1 88 ? -12.342 5.559 11.571 1.00 97.75 88 GLN A N 1
ATOM 702 C CA . GLN A 1 88 ? -12.167 6.785 10.780 1.00 97.75 88 GLN A CA 1
ATOM 703 C C . GLN A 1 88 ? -10.688 7.120 10.556 1.00 97.75 88 GLN A C 1
ATOM 705 O O . GLN A 1 88 ? -10.277 7.422 9.433 1.00 97.75 88 GLN A O 1
ATOM 710 N N . THR A 1 89 ? -9.876 7.034 11.613 1.00 98.19 89 THR A N 1
ATOM 711 C CA . THR A 1 89 ? -8.428 7.274 11.541 1.00 98.19 89 THR A CA 1
ATOM 712 C C . THR A 1 89 ? -7.759 6.265 10.612 1.00 98.19 89 THR A C 1
ATOM 714 O O . THR A 1 89 ? -6.952 6.640 9.758 1.00 98.19 89 THR A O 1
ATOM 717 N N . MET A 1 90 ? -8.129 4.991 10.730 1.00 98.12 90 MET A N 1
ATOM 718 C CA . MET A 1 90 ? -7.591 3.912 9.911 1.00 98.12 90 MET A CA 1
ATOM 719 C C . MET A 1 90 ? -7.909 4.108 8.426 1.00 98.12 90 MET A C 1
ATOM 721 O O . MET A 1 90 ? -7.024 3.983 7.576 1.00 98.12 90 MET A O 1
ATOM 725 N N . LEU A 1 91 ? -9.147 4.504 8.108 1.00 98.50 91 LEU A N 1
ATOM 726 C CA . LEU A 1 91 ? -9.550 4.844 6.744 1.00 98.50 91 LEU A CA 1
ATOM 727 C C . LEU A 1 91 ? -8.763 6.043 6.198 1.00 98.50 91 LEU A C 1
ATOM 729 O O . LEU A 1 91 ? -8.287 5.987 5.064 1.00 98.50 91 LEU A O 1
ATOM 733 N N . GLY A 1 92 ? -8.585 7.103 6.991 1.00 98.56 92 GLY A N 1
ATOM 734 C CA . GLY A 1 92 ? -7.802 8.274 6.584 1.00 98.56 92 GLY A CA 1
ATOM 735 C C . GLY A 1 92 ? -6.347 7.921 6.257 1.00 98.56 92 GLY A C 1
ATOM 736 O O . GLY A 1 92 ? -5.802 8.357 5.242 1.00 98.56 92 GLY A O 1
ATOM 737 N N . ARG A 1 93 ? -5.732 7.051 7.062 1.00 98.56 93 ARG A N 1
ATOM 738 C CA . ARG A 1 93 ? -4.377 6.536 6.811 1.00 98.56 93 ARG A CA 1
ATOM 739 C C . ARG A 1 93 ? -4.312 5.681 5.548 1.00 98.56 93 ARG A C 1
ATOM 741 O O . ARG A 1 93 ? -3.436 5.889 4.714 1.00 98.56 93 ARG A O 1
ATOM 748 N N . ALA A 1 94 ? -5.269 4.780 5.340 1.00 98.25 94 ALA A N 1
ATOM 749 C CA . ALA A 1 94 ? -5.353 4.006 4.102 1.00 98.25 94 ALA A CA 1
ATOM 750 C C . ALA A 1 94 ? -5.500 4.901 2.857 1.00 98.25 94 ALA A C 1
ATOM 752 O O . ALA A 1 94 ? -4.870 4.647 1.831 1.00 98.25 94 ALA A O 1
ATOM 753 N N . GLN A 1 95 ? -6.282 5.980 2.937 1.00 98.31 95 GLN A N 1
ATOM 754 C CA . GLN A 1 95 ? -6.395 6.958 1.851 1.00 98.31 95 GLN A CA 1
ATOM 755 C C . GLN A 1 95 ? -5.056 7.648 1.569 1.00 98.31 95 GLN A C 1
ATOM 757 O O . GLN A 1 95 ? -4.651 7.731 0.410 1.00 98.31 95 GLN A O 1
ATOM 762 N N . PHE A 1 96 ? -4.330 8.063 2.609 1.00 97.75 96 PHE A N 1
ATOM 763 C CA . PHE A 1 96 ? -2.989 8.632 2.463 1.00 97.75 96 PHE A CA 1
ATOM 764 C C . PHE A 1 96 ? -2.007 7.659 1.790 1.00 97.75 96 PHE A C 1
ATOM 766 O O . PHE A 1 96 ? -1.279 8.045 0.872 1.00 97.75 96 PHE A O 1
ATOM 773 N N . LEU A 1 97 ? -2.049 6.378 2.168 1.00 97.69 97 LEU A N 1
ATOM 774 C CA . LEU A 1 97 ? -1.248 5.325 1.542 1.00 97.69 97 LEU A CA 1
ATOM 775 C C . LEU A 1 97 ? -1.557 5.187 0.041 1.00 97.69 97 LEU A C 1
ATOM 777 O O . LEU A 1 97 ? -0.642 5.071 -0.779 1.00 97.69 97 LEU A O 1
ATOM 781 N N . ARG A 1 98 ? -2.838 5.254 -0.350 1.00 97.12 98 ARG A N 1
ATOM 782 C CA . ARG A 1 98 ? -3.249 5.221 -1.767 1.00 97.12 98 ARG A CA 1
ATOM 783 C C . ARG A 1 98 ? -2.732 6.428 -2.548 1.00 97.12 98 ARG A C 1
ATOM 785 O O . ARG A 1 98 ? -2.309 6.260 -3.690 1.00 97.12 98 ARG A O 1
ATOM 792 N N . GLU A 1 99 ? -2.709 7.614 -1.946 1.00 96.75 99 GLU A N 1
ATOM 793 C CA . GLU A 1 99 ? -2.138 8.800 -2.592 1.00 96.75 99 GLU A CA 1
ATOM 794 C C . GLU A 1 99 ? -0.623 8.677 -2.800 1.00 96.75 99 GLU A C 1
ATOM 796 O O . GLU A 1 99 ? -0.136 8.954 -3.897 1.00 96.75 99 GLU A O 1
ATOM 801 N N . LYS A 1 100 ? 0.127 8.190 -1.801 1.00 96.69 100 LYS A N 1
ATOM 802 C CA . LYS A 1 100 ? 1.555 7.853 -1.966 1.00 96.69 100 LYS A CA 1
ATOM 803 C C . LYS A 1 100 ? 1.754 6.820 -3.088 1.00 96.69 100 LYS A C 1
ATOM 805 O O . LYS A 1 100 ? 2.584 7.005 -3.975 1.00 96.69 100 LYS A O 1
ATOM 810 N N . THR A 1 101 ? 0.908 5.790 -3.129 1.00 97.56 101 THR A N 1
ATOM 811 C CA . THR A 1 101 ? 0.936 4.753 -4.177 1.00 97.56 101 THR A CA 1
ATOM 812 C C . THR A 1 101 ? 0.711 5.325 -5.578 1.00 97.56 101 THR A C 1
ATOM 814 O O . THR A 1 101 ? 1.367 4.899 -6.526 1.00 97.56 101 THR A O 1
ATOM 817 N N . ASN A 1 102 ? -0.174 6.314 -5.739 1.00 95.88 102 ASN A N 1
ATOM 818 C CA . ASN A 1 102 ? -0.408 6.966 -7.032 1.00 95.88 102 ASN A CA 1
ATOM 819 C C . ASN A 1 102 ? 0.837 7.702 -7.562 1.00 95.88 102 ASN A C 1
ATOM 821 O O . ASN A 1 102 ? 1.066 7.719 -8.777 1.00 95.88 102 ASN A O 1
ATOM 825 N N . ARG A 1 103 ? 1.659 8.277 -6.674 1.00 94.06 103 ARG A N 1
ATOM 826 C CA . ARG A 1 103 ? 2.925 8.932 -7.050 1.00 94.06 103 ARG A CA 1
ATOM 827 C C . ARG A 1 103 ? 3.919 7.909 -7.587 1.00 94.06 103 ARG A C 1
ATOM 829 O O . ARG A 1 103 ? 4.361 8.035 -8.726 1.00 94.06 103 ARG A O 1
ATOM 836 N N . VAL A 1 104 ? 4.153 6.835 -6.831 1.00 96.19 104 VAL A N 1
ATOM 837 C CA . VAL A 1 104 ? 5.012 5.715 -7.252 1.00 96.19 104 VAL A CA 1
ATOM 838 C C . VAL A 1 104 ? 4.515 5.111 -8.568 1.00 96.19 104 VAL A C 1
ATOM 840 O O . VAL A 1 104 ? 5.278 4.978 -9.524 1.00 96.19 104 VAL A O 1
ATOM 843 N N . LYS A 1 105 ? 3.209 4.837 -8.681 1.00 95.06 105 LYS A N 1
ATOM 844 C CA . LYS A 1 105 ? 2.584 4.322 -9.909 1.00 95.06 105 LYS A CA 1
ATOM 845 C C . LYS A 1 105 ? 2.898 5.179 -11.130 1.00 95.06 105 LYS A C 1
ATOM 847 O O . LYS A 1 105 ? 3.147 4.635 -12.203 1.00 95.06 105 LYS A O 1
ATOM 852 N N . THR A 1 106 ? 2.865 6.501 -10.985 1.00 94.50 106 THR A N 1
ATOM 853 C CA . THR A 1 106 ? 3.151 7.422 -12.090 1.00 94.50 106 THR A CA 1
ATOM 854 C C . THR A 1 106 ? 4.580 7.230 -12.599 1.00 94.50 106 THR A C 1
ATOM 856 O O . THR A 1 106 ? 4.775 7.111 -13.807 1.00 94.50 106 THR A O 1
ATOM 859 N N . ASN A 1 107 ? 5.561 7.093 -11.701 1.00 93.44 107 ASN A N 1
ATOM 860 C CA . ASN A 1 107 ? 6.961 6.857 -12.071 1.00 93.44 107 ASN A CA 1
ATOM 861 C C . ASN A 1 107 ? 7.137 5.520 -12.806 1.00 93.44 107 ASN A C 1
ATOM 863 O O . ASN A 1 107 ? 7.756 5.476 -13.869 1.00 93.44 107 ASN A O 1
ATOM 867 N N . TYR A 1 108 ? 6.526 4.450 -12.292 1.00 94.50 108 TYR A N 1
ATOM 868 C CA . TYR A 1 108 ? 6.583 3.121 -12.909 1.00 94.50 108 TYR A CA 1
ATOM 869 C C . TYR A 1 108 ? 5.930 3.091 -14.295 1.00 94.50 108 TYR A C 1
ATOM 871 O O . TYR A 1 108 ? 6.517 2.580 -15.248 1.00 94.50 108 TYR A O 1
ATOM 879 N N . VAL A 1 109 ? 4.730 3.664 -14.437 1.00 92.75 109 VAL A N 1
ATOM 880 C CA . VAL A 1 109 ? 4.039 3.730 -15.733 1.00 92.75 109 VAL A CA 1
ATOM 881 C C . VAL A 1 109 ? 4.852 4.550 -16.731 1.00 92.75 109 VAL A C 1
ATOM 883 O O . VAL A 1 109 ? 5.046 4.089 -17.854 1.00 92.75 109 VAL A O 1
ATOM 886 N N . ASN A 1 110 ? 5.374 5.712 -16.329 1.00 93.38 110 ASN A N 1
ATOM 887 C CA . ASN A 1 110 ?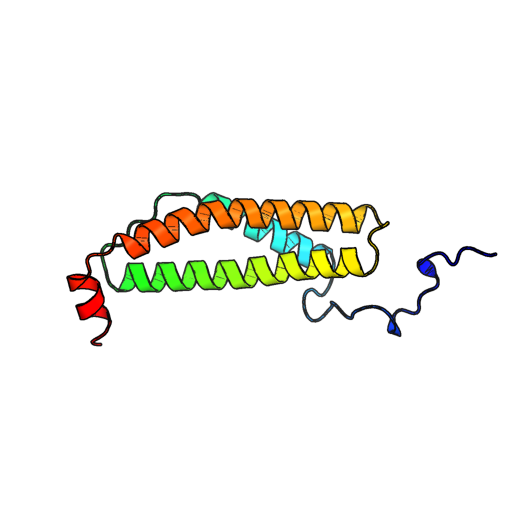 6.197 6.560 -17.194 1.00 93.38 110 ASN A CA 1
ATOM 888 C C . ASN A 1 110 ? 7.459 5.836 -17.681 1.00 93.38 110 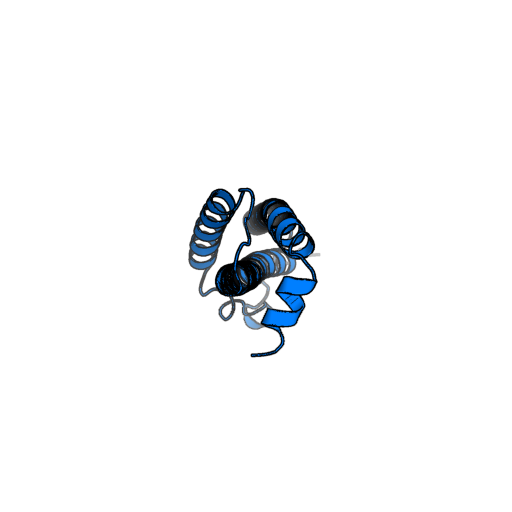ASN A C 1
ATOM 890 O O . ASN A 1 110 ? 7.800 5.916 -18.863 1.00 93.38 110 ASN A O 1
ATOM 894 N N . ALA A 1 111 ? 8.120 5.082 -16.804 1.00 93.06 111 ALA A N 1
ATOM 895 C CA . ALA A 1 111 ? 9.284 4.288 -17.171 1.00 93.06 111 ALA A CA 1
ATOM 896 C C . ALA A 1 111 ? 8.929 3.172 -18.164 1.00 93.06 111 ALA A C 1
ATOM 898 O O . ALA A 1 111 ? 9.614 3.002 -19.172 1.00 93.06 111 ALA A O 1
ATOM 899 N N . LEU A 1 112 ? 7.822 2.458 -17.931 1.00 91.06 112 LEU A N 1
ATOM 900 C CA . LEU A 1 112 ? 7.360 1.370 -18.797 1.00 91.06 112 LEU A CA 1
ATOM 901 C C . LEU A 1 112 ? 6.979 1.856 -20.201 1.00 91.06 112 LEU A C 1
ATOM 903 O O . LEU A 1 112 ? 7.376 1.236 -21.187 1.00 91.06 112 LEU A O 1
ATOM 907 N N . ILE A 1 113 ? 6.244 2.968 -20.315 1.00 90.88 113 ILE A N 1
ATOM 908 C CA . ILE A 1 113 ? 5.855 3.516 -21.629 1.00 90.88 113 ILE A CA 1
ATOM 909 C C . ILE A 1 113 ? 7.041 4.121 -22.390 1.00 90.88 113 ILE A C 1
ATOM 911 O O . ILE A 1 113 ? 6.983 4.231 -23.614 1.00 90.88 113 ILE A O 1
ATOM 915 N N . SER A 1 114 ? 8.113 4.490 -21.683 1.00 91.06 114 SER A N 1
ATOM 916 C CA . SER A 1 114 ? 9.339 5.036 -22.276 1.00 91.06 114 SER A CA 1
ATOM 917 C C . SER A 1 114 ? 10.273 3.955 -22.830 1.00 91.06 114 SER A C 1
ATOM 919 O O . SER A 1 114 ? 11.242 4.282 -23.518 1.00 91.06 114 SER A O 1
ATOM 921 N N . VAL A 1 115 ? 10.004 2.666 -22.573 1.00 89.38 115 VAL A N 1
ATOM 922 C CA . VAL A 1 115 ? 10.807 1.572 -23.136 1.00 89.38 115 VAL A CA 1
ATOM 923 C C . VAL A 1 115 ? 10.598 1.502 -24.659 1.00 89.38 115 VAL A C 1
ATOM 925 O O . VAL A 1 115 ? 9.461 1.362 -25.120 1.00 89.38 115 VAL A O 1
ATOM 928 N N . PRO A 1 116 ? 11.675 1.539 -25.469 1.00 88.75 116 PRO A N 1
ATOM 929 C CA . PRO A 1 116 ? 11.574 1.436 -26.922 1.00 88.75 116 PRO A CA 1
ATOM 930 C C . PRO A 1 116 ? 10.843 0.166 -27.391 1.00 88.75 116 PRO A C 1
ATOM 932 O O . PRO A 1 116 ? 11.105 -0.941 -26.912 1.00 88.75 116 PRO A O 1
ATOM 935 N N . GLN A 1 117 ? 9.935 0.309 -28.362 1.00 83.25 117 GLN A N 1
ATOM 936 C CA . GLN A 1 117 ? 9.094 -0.796 -28.852 1.00 83.25 117 GLN A CA 1
ATOM 937 C C . GLN A 1 117 ? 9.904 -1.945 -29.472 1.00 83.25 117 GLN A C 1
ATOM 939 O O . GLN A 1 117 ? 9.523 -3.112 -29.364 1.00 83.25 117 GLN A O 1
ATOM 944 N N . ASP A 1 118 ? 11.049 -1.642 -30.084 1.00 85.81 118 ASP A N 1
ATOM 945 C CA . ASP A 1 118 ? 11.975 -2.639 -30.623 1.00 85.81 118 ASP A CA 1
ATOM 946 C C . ASP A 1 118 ? 12.593 -3.515 -29.518 1.00 85.81 118 ASP A C 1
ATOM 948 O O . ASP A 1 118 ? 12.792 -4.713 -29.731 1.00 85.81 118 ASP A O 1
ATOM 952 N N . LYS A 1 119 ? 12.834 -2.958 -28.321 1.00 84.75 119 LYS A N 1
ATOM 953 C CA . LYS A 1 119 ? 13.258 -3.728 -27.141 1.00 84.75 119 LYS A CA 1
ATOM 954 C C . LYS A 1 119 ? 12.119 -4.589 -26.596 1.00 84.75 119 LYS A C 1
ATOM 956 O O . LYS A 1 119 ? 12.323 -5.779 -26.376 1.00 84.75 119 LYS A O 1
ATOM 961 N N . ILE A 1 120 ? 10.914 -4.031 -26.455 1.00 80.44 120 ILE A N 1
ATOM 962 C CA . ILE A 1 120 ? 9.736 -4.776 -25.970 1.00 80.44 120 ILE A CA 1
ATOM 963 C C . ILE A 1 120 ? 9.442 -6.003 -26.843 1.00 80.44 120 ILE A C 1
ATOM 965 O O . ILE A 1 120 ? 9.175 -7.085 -26.321 1.00 80.44 120 ILE A O 1
ATOM 969 N N . ASN A 1 121 ? 9.525 -5.875 -28.169 1.00 79.94 121 ASN A N 1
ATOM 970 C CA . ASN A 1 121 ? 9.282 -6.999 -29.077 1.00 79.94 121 ASN A CA 1
ATOM 971 C C . ASN A 1 121 ? 10.323 -8.119 -28.925 1.00 79.94 121 ASN A C 1
ATOM 973 O O . ASN A 1 121 ? 9.969 -9.295 -29.004 1.00 79.94 121 ASN A O 1
ATOM 977 N N . LYS A 1 122 ? 11.584 -7.781 -28.628 1.00 82.12 122 LYS A N 1
ATOM 978 C CA . LYS A 1 122 ? 12.609 -8.783 -28.293 1.00 82.12 122 LYS A CA 1
ATOM 979 C C . LYS A 1 122 ? 12.273 -9.518 -26.995 1.00 82.12 122 LYS A C 1
ATOM 981 O O . LYS A 1 122 ? 12.470 -10.724 -26.931 1.00 82.12 122 LYS A O 1
ATOM 986 N N . TYR A 1 123 ? 11.714 -8.824 -26.003 1.00 80.81 123 TYR A N 1
ATOM 987 C CA . TYR A 1 123 ? 11.363 -9.420 -24.708 1.00 80.81 123 TYR A CA 1
ATOM 988 C C . TYR A 1 123 ? 10.151 -10.361 -24.782 1.00 80.81 123 TYR A C 1
ATOM 990 O O . TYR A 1 123 ? 10.062 -11.286 -23.990 1.00 80.81 123 TYR A O 1
ATOM 998 N N . LYS A 1 124 ? 9.238 -10.163 -25.744 1.00 70.25 124 LYS A N 1
ATOM 999 C CA . LYS A 1 124 ? 8.060 -11.031 -25.956 1.00 70.25 124 LYS A CA 1
ATOM 1000 C C . LYS A 1 124 ? 8.372 -12.383 -26.601 1.00 70.25 124 LYS A C 1
ATOM 1002 O O . LYS A 1 124 ? 7.506 -13.249 -26.623 1.00 70.25 124 LYS A O 1
ATOM 1007 N N . THR A 1 125 ? 9.546 -12.527 -27.212 1.00 61.94 125 THR A N 1
ATOM 1008 C CA . THR A 1 125 ? 9.847 -13.663 -28.099 1.00 61.94 125 THR A CA 1
ATOM 1009 C C . THR A 1 125 ? 10.640 -14.769 -27.386 1.00 61.94 125 THR A C 1
ATOM 1011 O O . THR A 1 125 ? 11.114 -15.687 -28.051 1.00 61.94 125 THR A O 1
ATOM 1014 N N . HIS A 1 126 ? 10.830 -14.694 -26.063 1.00 46.53 126 HIS A N 1
ATOM 1015 C CA . HIS A 1 126 ? 11.502 -15.712 -25.240 1.00 46.53 126 HIS A CA 1
ATOM 1016 C C . HIS A 1 126 ? 10.623 -16.108 -24.056 1.00 46.53 126 HIS A C 1
ATOM 1018 O O . HIS A 1 126 ? 10.083 -15.187 -23.404 1.00 46.53 126 HIS A O 1
#

Organism: NCBI:txid1548597

Secondary structure (DSSP, 8-state):
-----GGGS-GGGS---TTT-SSHHHHHHHHHHHHHHHHHH-S-----SHHHHHHHHHHHHHHHHHHHHHHHHHHHHHHH-TT-HHHHHHHHHHHHHHHHHHHHHHHHHHHHHTS-HHHHHHHTT-

Radius of gyration: 19.7 Å; chains: 1; bounding box: 54×25×54 Å

pLDDT: mean 88.83, std 13.58, range [42.34, 98.62]

Sequence (126 aa):
MSKITRDQVPVEETWDLTPIFESDEAWEKSYLALEKELEELEHEVVLSSASDVLEAIRTFDQLLVNVGRTSSYALYKFSEDGTDTSNQTMLGRAQFLREKTNRVKTNYVNALISVPQDKINKYKTH